Protein AF-A0A973AXQ3-F1 (afdb_monomer_lite)

Secondary structure (DSSP, 8-state):
--------TTEEEEEE-S--SSTTS-SEEEEE--SS-PPTT----EEEEEEEETTEEEEEEEE------TT--PPPP----------

pLDDT: mean 79.02, std 14.84, range [35.22, 93.81]

Radius of gyration: 24.91 Å; chains: 1; bounding box: 65×44×69 Å

Foldseek 3Di:
DDPPPPQDAQKWKWFQDPPPPDPPDDRIDIDGHHNDDDDPPDDWAKDWDWDQDPVGIMIIIGTDPDDPPPPPPPDDDDDPPVPDDDD

Sequence (87 aa):
MANGHIAQMGKGVLFQNTDKKHEKAPDWKGTLLLSEDYKAGQTLKIAGWTKNTPKGQLISLSEDTWKPNADTQYPKEVNRNDNEVPF

Structure (mmCIF, N/CA/C/O backbone):
data_AF-A0A973AXQ3-F1
#
_entry.id   AF-A0A973AXQ3-F1
#
loop_
_atom_site.group_PDB
_atom_site.id
_atom_site.type_symbol
_atom_site.label_atom_id
_atom_site.label_alt_id
_atom_site.label_comp_id
_atom_site.label_asym_id
_atom_site.label_entity_id
_atom_site.label_seq_id
_atom_site.pdbx_PDB_ins_code
_atom_site.Cartn_x
_atom_site.Cartn_y
_atom_site.Cartn_z
_atom_site.occupancy
_atom_site.B_iso_or_equiv
_atom_site.auth_seq_id
_atom_site.auth_comp_id
_atom_site.auth_asym_id
_atom_site.auth_atom_id
_atom_site.pdbx_PDB_model_num
ATOM 1 N N . MET A 1 1 ? -28.149 5.063 -0.175 1.00 35.22 1 MET A N 1
ATOM 2 C CA . MET A 1 1 ? -27.062 5.809 -0.847 1.00 35.22 1 MET A CA 1
ATOM 3 C C . MET A 1 1 ? -25.760 5.081 -0.537 1.00 35.22 1 MET A C 1
ATOM 5 O O . MET A 1 1 ? -25.188 5.296 0.522 1.00 35.22 1 MET A O 1
ATOM 9 N N . ALA A 1 2 ? -25.374 4.106 -1.362 1.00 38.44 2 ALA A N 1
ATOM 10 C CA . ALA A 1 2 ? -24.137 3.361 -1.153 1.00 38.44 2 ALA A CA 1
ATOM 11 C C . ALA A 1 2 ? -22.987 4.181 -1.745 1.00 38.44 2 ALA A C 1
ATOM 13 O O . ALA A 1 2 ? -22.843 4.244 -2.962 1.00 38.44 2 ALA A O 1
ATOM 14 N N . ASN A 1 3 ? -22.183 4.816 -0.891 1.00 45.09 3 ASN A N 1
ATOM 15 C CA . ASN A 1 3 ? -20.882 5.351 -1.291 1.00 45.09 3 ASN A CA 1
ATOM 16 C C . ASN A 1 3 ? -19.942 4.158 -1.514 1.00 45.09 3 ASN A C 1
ATOM 18 O O . ASN A 1 3 ? -19.098 3.846 -0.676 1.00 45.09 3 ASN A O 1
ATOM 22 N N . GLY A 1 4 ? -20.175 3.421 -2.601 1.00 49.59 4 GLY A N 1
ATOM 23 C CA . GLY A 1 4 ? -19.309 2.341 -3.039 1.00 49.59 4 GLY A CA 1
ATOM 24 C C . GLY A 1 4 ? -17.970 2.948 -3.415 1.00 49.59 4 GLY A C 1
ATOM 25 O O . GLY A 1 4 ? -17.899 3.779 -4.317 1.00 49.59 4 GLY A O 1
ATOM 26 N N . HIS A 1 5 ? -16.919 2.576 -2.692 1.00 56.69 5 HIS A N 1
ATOM 27 C CA . HIS A 1 5 ? -15.559 2.913 -3.076 1.00 56.69 5 HIS A CA 1
ATOM 28 C C . HIS A 1 5 ? -15.326 2.321 -4.473 1.00 56.69 5 HIS A C 1
ATOM 30 O O . HIS A 1 5 ? -15.247 1.102 -4.618 1.00 56.69 5 HIS A O 1
ATOM 36 N N . ILE A 1 6 ? -15.309 3.165 -5.508 1.00 65.75 6 ILE A N 1
ATOM 37 C CA . ILE A 1 6 ? -15.093 2.722 -6.886 1.00 65.75 6 ILE A CA 1
ATOM 38 C C . ILE A 1 6 ? -13.672 2.168 -6.930 1.00 65.75 6 ILE A C 1
ATOM 40 O O . ILE A 1 6 ? -12.708 2.894 -6.680 1.00 65.75 6 ILE A O 1
ATOM 44 N N . ALA A 1 7 ? -13.543 0.864 -7.167 1.00 69.44 7 ALA A N 1
ATOM 45 C CA . ALA A 1 7 ? -12.247 0.235 -7.346 1.00 69.44 7 ALA A CA 1
ATOM 46 C C . ALA A 1 7 ? -11.615 0.826 -8.611 1.00 69.44 7 ALA A C 1
ATOM 48 O O . ALA A 1 7 ? -12.082 0.584 -9.722 1.00 69.44 7 ALA A O 1
ATOM 49 N N . GLN A 1 8 ? -10.598 1.663 -8.427 1.00 81.19 8 GLN A N 1
ATOM 50 C CA . GLN A 1 8 ? -9.874 2.285 -9.523 1.00 81.19 8 GLN A CA 1
ATOM 51 C C . GLN A 1 8 ? -8.615 1.472 -9.807 1.00 81.19 8 GLN A C 1
ATOM 53 O O . GLN A 1 8 ? -7.896 1.084 -8.887 1.00 81.19 8 GLN A O 1
ATOM 58 N N . MET A 1 9 ? -8.361 1.215 -11.088 1.00 86.31 9 MET A N 1
ATOM 59 C CA . MET A 1 9 ? -7.145 0.547 -11.540 1.00 86.31 9 MET A CA 1
ATOM 60 C C . MET A 1 9 ? -5.906 1.312 -11.069 1.00 86.31 9 MET A C 1
ATOM 62 O O . MET A 1 9 ? -5.887 2.546 -11.062 1.00 86.31 9 MET A O 1
ATOM 66 N N . GLY A 1 10 ? -4.896 0.575 -10.622 1.00 87.38 10 GLY A N 1
ATOM 67 C CA . GLY A 1 10 ? -3.687 1.118 -10.019 1.00 87.38 10 GLY A CA 1
ATOM 68 C C . GLY A 1 10 ? -3.905 1.793 -8.663 1.00 87.38 10 GLY A C 1
ATOM 69 O O . GLY A 1 10 ? -3.033 2.536 -8.220 1.00 87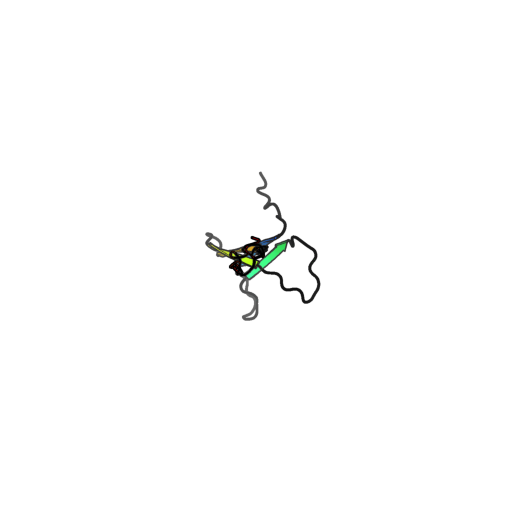.38 10 GLY A O 1
ATOM 70 N N . LYS A 1 11 ? -5.050 1.598 -7.992 1.00 91.00 11 LYS A N 1
ATOM 71 C CA . LYS A 1 11 ? -5.328 2.143 -6.652 1.00 91.00 11 LYS A CA 1
ATOM 72 C C . LYS A 1 11 ? -5.644 1.043 -5.654 1.00 91.00 11 LYS A C 1
ATOM 74 O O . LYS A 1 11 ? -6.195 -0.009 -5.979 1.00 91.00 11 LYS A O 1
ATOM 79 N N . GLY A 1 12 ? -5.302 1.309 -4.403 1.00 92.12 12 GLY A N 1
ATOM 80 C CA . GLY A 1 12 ? -5.521 0.382 -3.309 1.00 92.12 12 GLY A CA 1
ATOM 81 C C . GLY A 1 12 ? -5.656 1.080 -1.973 1.00 92.12 12 GLY A C 1
ATOM 82 O O . GLY A 1 12 ? -5.496 2.295 -1.853 1.00 92.12 12 GLY A O 1
ATOM 83 N N . VAL A 1 13 ? -5.940 0.293 -0.949 1.00 92.19 13 VAL A N 1
ATOM 84 C CA . VAL A 1 13 ? -6.002 0.768 0.429 1.00 92.19 13 VAL A CA 1
ATOM 85 C C . VAL A 1 13 ? -5.513 -0.325 1.361 1.00 92.19 13 VAL A C 1
ATOM 87 O O . VAL A 1 13 ? -5.807 -1.500 1.146 1.00 92.19 13 VAL A O 1
ATOM 90 N N . LEU A 1 14 ? -4.784 0.066 2.400 1.00 93.19 14 LEU A N 1
ATOM 91 C CA . LEU A 1 14 ? -4.479 -0.766 3.553 1.00 93.19 14 LEU A CA 1
ATOM 92 C C . LEU A 1 14 ? -5.136 -0.163 4.791 1.00 93.19 14 LEU A C 1
ATOM 94 O O . LEU A 1 14 ? -5.059 1.041 5.032 1.00 93.19 14 LEU A O 1
ATOM 98 N N . PHE A 1 15 ? -5.739 -1.017 5.599 1.00 90.88 15 PHE A N 1
ATOM 99 C CA . PHE A 1 15 ? -6.302 -0.686 6.896 1.00 90.88 15 PHE A CA 1
ATOM 100 C C . PHE A 1 15 ? -5.384 -1.198 7.992 1.00 90.88 15 PHE A C 1
ATOM 102 O O . PHE A 1 15 ? -4.787 -2.273 7.863 1.00 90.88 15 PHE A O 1
ATOM 109 N N . GLN A 1 16 ? -5.282 -0.432 9.073 1.00 90.69 16 GLN A N 1
ATOM 110 C CA .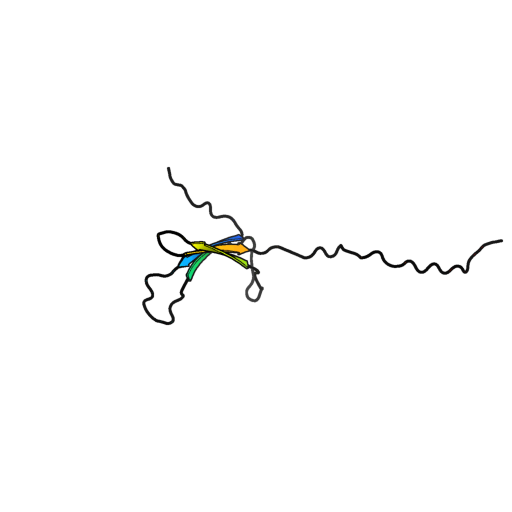 GLN A 1 16 ? -4.582 -0.876 10.266 1.00 90.69 16 GLN A CA 1
ATOM 111 C C . GLN A 1 16 ? -5.250 -2.143 10.816 1.00 90.69 16 GLN A C 1
ATOM 113 O O . GLN A 1 16 ? -6.465 -2.202 11.002 1.00 90.69 16 GLN A O 1
ATOM 118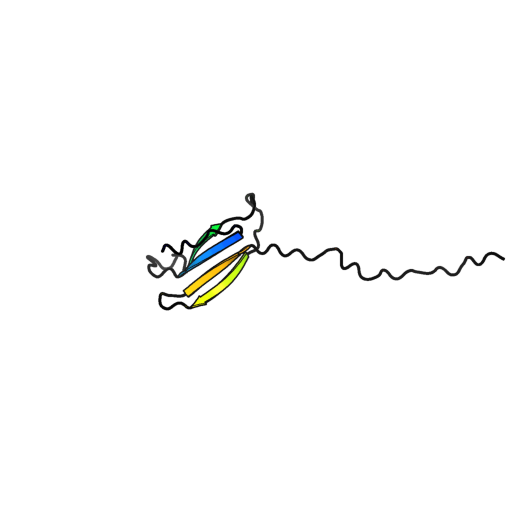 N N . ASN A 1 17 ? -4.447 -3.170 11.065 1.00 88.44 17 ASN A N 1
ATOM 119 C CA . ASN A 1 17 ? -4.903 -4.427 11.626 1.00 88.44 17 ASN A CA 1
ATOM 120 C C . ASN A 1 17 ? -5.011 -4.290 13.149 1.00 88.44 17 ASN A C 1
ATOM 122 O O . ASN A 1 17 ? -4.011 -4.393 13.857 1.00 88.44 17 ASN A O 1
ATOM 126 N N . THR A 1 18 ? -6.220 -4.052 13.653 1.00 84.06 18 THR A N 1
ATOM 127 C CA . THR A 1 18 ? -6.497 -3.957 15.097 1.00 84.06 18 THR A CA 1
ATOM 128 C C . THR A 1 18 ? -6.533 -5.322 15.783 1.00 84.06 18 THR A C 1
ATOM 130 O O . THR A 1 18 ? -6.255 -5.417 16.973 1.00 84.06 18 THR A O 1
ATOM 133 N N . ASP A 1 19 ? -6.785 -6.391 15.024 1.00 84.62 19 ASP A N 1
ATOM 134 C CA . ASP A 1 19 ? -6.993 -7.748 15.540 1.00 84.62 19 ASP A CA 1
ATOM 135 C C . ASP A 1 19 ? -5.762 -8.636 15.292 1.00 84.62 19 ASP A C 1
ATOM 137 O O . ASP A 1 19 ? -5.828 -9.720 14.691 1.00 84.62 19 ASP A O 1
ATOM 141 N N . LYS A 1 20 ? -4.582 -8.168 15.718 1.00 85.25 20 LYS A N 1
ATOM 142 C CA . LYS A 1 20 ? -3.344 -8.955 15.620 1.00 85.25 20 LYS A CA 1
ATOM 143 C C . LYS A 1 20 ? -3.416 -10.157 16.569 1.00 85.25 20 LYS A C 1
ATOM 145 O O . LYS A 1 20 ? -3.287 -10.018 17.777 1.00 85.25 20 LYS A O 1
ATOM 150 N N . LYS A 1 21 ? -3.572 -11.359 16.004 1.00 86.25 21 LYS A N 1
ATOM 151 C CA . LYS A 1 21 ? -3.603 -12.626 16.764 1.00 86.25 21 LYS A CA 1
ATOM 152 C C . LYS A 1 21 ? -2.232 -13.071 17.289 1.00 86.25 21 LYS A C 1
ATOM 154 O O . LYS A 1 21 ? -2.165 -13.918 18.170 1.00 86.25 21 LYS A O 1
ATOM 159 N N . HIS A 1 22 ? -1.150 -12.552 16.714 1.00 89.19 22 HIS A N 1
ATOM 160 C CA . HIS A 1 22 ? 0.227 -12.843 17.105 1.00 89.19 22 HIS A CA 1
ATOM 161 C C . HIS A 1 22 ? 1.158 -11.716 16.637 1.00 89.19 22 HIS A C 1
ATOM 163 O O . HIS A 1 22 ? 0.811 -10.944 15.741 1.00 89.19 22 HIS A O 1
ATOM 169 N N . GLU A 1 23 ? 2.365 -11.652 17.197 1.00 86.75 23 GLU A N 1
ATOM 170 C CA . GLU A 1 23 ? 3.345 -10.594 16.914 1.00 86.75 23 GLU A CA 1
ATOM 171 C C . GLU A 1 23 ? 3.726 -10.514 15.427 1.00 86.75 23 GLU A C 1
ATOM 173 O O . GLU A 1 23 ? 3.735 -9.435 14.843 1.00 86.75 23 GLU A O 1
ATOM 178 N N . LYS A 1 24 ? 3.911 -11.674 14.779 1.00 90.50 24 LYS A N 1
ATOM 179 C CA . LYS A 1 24 ? 4.243 -11.786 13.344 1.00 90.50 24 LYS A CA 1
ATOM 180 C C . LYS A 1 24 ? 3.095 -11.426 12.387 1.00 90.50 24 LYS A C 1
ATOM 182 O O . LYS A 1 24 ? 3.240 -11.586 11.179 1.00 90.50 24 LYS A O 1
ATOM 187 N N . ALA A 1 25 ? 1.920 -11.053 12.897 1.00 88.69 25 ALA A N 1
ATOM 188 C CA . ALA A 1 25 ? 0.803 -10.676 12.039 1.00 88.69 25 ALA A CA 1
ATOM 189 C C . ALA A 1 25 ? 1.111 -9.318 11.389 1.00 88.69 25 ALA A C 1
ATOM 191 O O . ALA A 1 25 ? 1.710 -8.464 12.044 1.00 88.69 25 ALA A O 1
ATOM 192 N N . PRO A 1 26 ? 0.686 -9.080 10.139 1.00 89.88 26 PRO A N 1
ATOM 193 C CA . PRO A 1 26 ? 0.942 -7.806 9.482 1.00 89.88 26 PRO A CA 1
ATOM 194 C C . PRO A 1 26 ? 0.191 -6.674 10.191 1.00 89.88 26 PRO A C 1
ATOM 196 O O . PRO A 1 26 ? -0.951 -6.859 10.628 1.00 89.88 26 PRO A O 1
ATOM 199 N N . ASP A 1 27 ? 0.829 -5.508 10.279 1.00 90.56 27 ASP A N 1
ATOM 200 C CA . ASP A 1 27 ? 0.250 -4.292 10.869 1.00 90.56 27 ASP A CA 1
ATOM 201 C C . ASP A 1 27 ? -0.818 -3.655 9.980 1.00 90.56 27 ASP A C 1
ATOM 203 O O . ASP A 1 27 ? -1.724 -2.991 10.474 1.00 90.56 27 ASP A O 1
ATOM 207 N N . TRP A 1 28 ? -0.738 -3.895 8.671 1.00 91.31 28 TRP A N 1
ATOM 208 C CA . TRP A 1 28 ? -1.618 -3.319 7.663 1.00 91.31 28 TRP A CA 1
ATOM 209 C C . TRP A 1 28 ? -2.132 -4.406 6.727 1.00 91.31 28 TRP A C 1
ATOM 211 O O . TRP A 1 28 ? -1.386 -5.310 6.349 1.00 91.31 28 TRP A O 1
ATOM 221 N N . LYS A 1 29 ? -3.406 -4.330 6.342 1.00 91.00 29 LYS A N 1
ATOM 222 C CA . LYS A 1 29 ? -4.036 -5.289 5.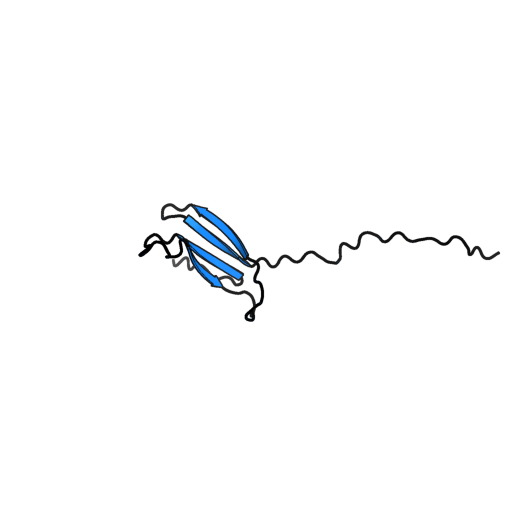425 1.00 91.00 29 LYS A CA 1
ATOM 223 C C . LYS A 1 29 ? -4.964 -4.588 4.452 1.00 91.00 29 LYS A C 1
ATOM 225 O O . LYS A 1 29 ? -5.693 -3.682 4.837 1.00 91.00 29 LYS A O 1
ATOM 230 N N . GLY A 1 30 ? -4.997 -5.056 3.213 1.00 90.19 30 GLY A N 1
ATOM 231 C CA . GLY A 1 30 ? -5.950 -4.573 2.226 1.00 90.19 30 GLY A CA 1
ATOM 232 C C . GLY A 1 30 ? -5.606 -5.040 0.823 1.00 90.19 30 GLY A C 1
ATOM 233 O O . GLY A 1 30 ? -5.008 -6.101 0.656 1.00 90.19 30 GLY A O 1
ATOM 234 N N . THR A 1 31 ? -6.017 -4.265 -0.174 1.00 91.75 31 THR A N 1
ATOM 235 C CA . THR A 1 31 ? -6.003 -4.676 -1.582 1.00 91.75 31 THR A CA 1
ATOM 236 C C . THR A 1 31 ? -5.534 -3.539 -2.478 1.00 91.75 31 THR A C 1
ATOM 238 O O . THR A 1 31 ? -5.891 -2.384 -2.245 1.00 91.75 31 THR A O 1
ATOM 241 N N . LEU A 1 32 ? -4.790 -3.883 -3.527 1.00 90.56 32 LEU A N 1
ATOM 242 C CA . LEU A 1 32 ? -4.406 -3.007 -4.632 1.00 90.56 32 LEU A CA 1
ATOM 243 C C . LEU A 1 32 ? -4.960 -3.620 -5.916 1.00 90.56 32 LEU A C 1
ATOM 245 O O . LEU A 1 32 ? -4.701 -4.790 -6.192 1.00 90.56 32 LEU A O 1
ATOM 249 N N . LEU A 1 33 ? -5.741 -2.850 -6.669 1.00 90.81 33 LEU A N 1
ATOM 250 C CA . LEU A 1 33 ? -6.164 -3.259 -8.000 1.00 90.81 33 LEU A CA 1
ATOM 251 C C . LEU A 1 33 ? -5.052 -2.897 -8.981 1.00 90.81 33 LEU A C 1
ATOM 253 O O . LEU A 1 33 ? -4.695 -1.725 -9.074 1.00 90.81 33 LEU A O 1
ATOM 257 N N . LEU A 1 34 ? -4.521 -3.887 -9.694 1.00 89.31 34 LEU A N 1
ATOM 258 C CA . LEU A 1 34 ? -3.443 -3.674 -10.658 1.00 89.31 34 LEU A CA 1
ATOM 259 C C . LEU A 1 34 ? -3.955 -2.929 -11.898 1.00 89.31 34 LEU A C 1
ATOM 261 O O . LEU A 1 34 ? -5.096 -3.158 -12.314 1.00 89.31 34 LEU A O 1
ATOM 265 N N . SER A 1 35 ? -3.155 -2.024 -12.473 1.00 87.06 35 SER A N 1
ATOM 266 C CA . SER A 1 35 ? -3.532 -1.358 -13.734 1.00 87.06 35 SER A CA 1
ATOM 267 C C . SER A 1 35 ? -3.164 -2.145 -14.992 1.00 87.06 35 SER A C 1
ATOM 269 O O . SER A 1 35 ? -3.806 -1.976 -16.027 1.00 87.06 35 SER A O 1
ATOM 271 N N . GLU A 1 36 ? -2.174 -3.028 -14.902 1.00 86.38 36 GLU A N 1
ATOM 272 C CA . GLU A 1 36 ? -1.704 -3.868 -16.000 1.00 86.38 36 GLU A CA 1
ATOM 273 C C . GLU A 1 36 ? -1.309 -5.261 -15.496 1.00 86.38 36 GLU A C 1
ATOM 275 O O . GLU A 1 36 ? -1.177 -5.504 -14.292 1.00 86.38 36 GLU A O 1
ATOM 280 N N . ASP A 1 37 ? -1.123 -6.189 -16.432 1.00 87.62 37 ASP A N 1
ATOM 281 C CA . ASP A 1 37 ? -0.676 -7.540 -16.120 1.00 87.62 37 ASP A CA 1
ATOM 282 C C . ASP A 1 37 ? 0.816 -7.545 -15.765 1.00 87.62 37 ASP A C 1
ATOM 284 O O . ASP A 1 37 ? 1.685 -7.386 -16.625 1.00 87.62 37 ASP A O 1
ATOM 288 N N . TYR A 1 38 ? 1.119 -7.808 -14.495 1.00 85.50 38 TYR A N 1
ATOM 289 C CA . TYR A 1 38 ? 2.487 -8.012 -14.029 1.00 85.50 38 TYR A CA 1
ATOM 290 C C . TYR A 1 38 ? 2.849 -9.498 -13.990 1.00 85.50 38 TYR A C 1
ATOM 292 O O . TYR A 1 38 ? 2.089 -10.348 -13.521 1.00 85.50 38 TYR A O 1
ATOM 300 N N . LYS A 1 39 ? 4.059 -9.821 -14.445 1.00 90.25 39 LYS A N 1
ATOM 301 C CA . LYS A 1 39 ? 4.649 -11.160 -14.345 1.00 90.25 39 LYS A CA 1
ATOM 302 C C . LYS A 1 39 ? 5.466 -11.300 -13.065 1.00 90.25 39 LYS A C 1
ATOM 304 O O . LYS A 1 39 ? 6.045 -10.337 -12.563 1.00 90.25 39 LYS A O 1
ATOM 309 N N . ALA A 1 40 ? 5.569 -12.531 -12.566 1.00 89.62 40 ALA A N 1
ATOM 310 C CA . ALA A 1 40 ? 6.427 -12.842 -11.428 1.00 89.62 40 ALA A CA 1
ATOM 311 C C . ALA A 1 40 ? 7.874 -12.382 -11.687 1.00 89.62 40 ALA A C 1
ATOM 313 O O . ALA A 1 40 ? 8.429 -12.620 -12.759 1.00 89.62 40 ALA A O 1
ATOM 314 N N . GLY A 1 41 ? 8.466 -11.712 -10.696 1.00 90.75 41 GLY A N 1
ATOM 315 C CA . GLY A 1 41 ? 9.811 -11.138 -10.787 1.00 90.75 41 GLY A CA 1
ATOM 316 C C . GLY A 1 41 ? 9.871 -9.703 -11.322 1.00 90.75 41 GLY A C 1
ATOM 317 O O . GLY A 1 41 ? 10.948 -9.115 -11.308 1.00 90.75 41 GLY A O 1
ATOM 318 N N . GLN A 1 42 ? 8.753 -9.110 -11.757 1.00 87.69 42 GLN A N 1
ATOM 319 C CA . GLN A 1 42 ? 8.706 -7.687 -12.103 1.00 87.69 42 GLN A CA 1
ATOM 320 C C . GLN A 1 42 ? 8.534 -6.811 -10.859 1.00 87.69 42 GLN A C 1
ATOM 322 O O . GLN A 1 42 ? 7.804 -7.149 -9.927 1.00 87.69 42 GLN A O 1
ATOM 327 N N . THR A 1 43 ? 9.197 -5.656 -10.865 1.00 86.38 43 THR A N 1
ATOM 328 C CA . THR A 1 43 ? 9.080 -4.666 -9.794 1.00 86.38 43 THR A CA 1
ATOM 329 C C . THR A 1 43 ? 7.923 -3.721 -10.087 1.00 86.38 43 THR A C 1
ATOM 331 O O . THR A 1 43 ? 7.989 -2.941 -11.036 1.00 86.38 43 THR A O 1
ATOM 334 N N . LEU A 1 44 ? 6.902 -3.745 -9.232 1.00 86.94 44 LEU A N 1
ATOM 335 C CA . LEU A 1 44 ? 5.840 -2.746 -9.224 1.00 86.94 44 LEU A CA 1
ATOM 336 C C . LEU A 1 44 ? 6.228 -1.595 -8.290 1.00 86.94 44 LEU A C 1
ATOM 338 O O . LEU A 1 44 ? 6.501 -1.808 -7.106 1.00 86.94 44 LEU A O 1
ATOM 342 N N . LYS A 1 45 ? 6.238 -0.368 -8.814 1.00 90.00 45 LYS A N 1
ATOM 343 C CA . LYS A 1 45 ? 6.420 0.834 -7.996 1.00 90.00 45 LYS A CA 1
ATOM 344 C C . LYS A 1 45 ? 5.069 1.281 -7.453 1.00 90.00 45 LYS A C 1
ATOM 346 O O . LYS A 1 45 ? 4.101 1.382 -8.203 1.00 90.00 45 LYS A O 1
ATOM 351 N N . ILE A 1 46 ? 5.011 1.568 -6.157 1.00 92.00 46 ILE A N 1
ATOM 352 C CA . ILE A 1 46 ? 3.803 2.052 -5.488 1.00 92.00 46 ILE A CA 1
ATOM 353 C C . ILE A 1 46 ? 4.122 3.253 -4.601 1.00 92.00 46 ILE A C 1
ATOM 355 O O . ILE A 1 46 ? 5.173 3.313 -3.966 1.00 92.00 46 ILE A O 1
ATOM 359 N N . ALA A 1 47 ? 3.181 4.184 -4.527 1.00 92.62 47 ALA A N 1
ATOM 360 C CA . ALA A 1 47 ? 3.167 5.309 -3.609 1.00 92.62 47 ALA A CA 1
ATOM 361 C C . ALA A 1 47 ? 2.051 5.122 -2.572 1.00 92.62 47 ALA A C 1
ATOM 363 O O . ALA A 1 47 ? 0.974 4.606 -2.883 1.00 92.62 47 ALA A O 1
ATOM 364 N N . GLY A 1 48 ? 2.311 5.550 -1.335 1.00 92.50 48 GLY A N 1
ATOM 365 C CA . GLY A 1 48 ? 1.390 5.414 -0.211 1.00 92.50 48 GLY A CA 1
ATOM 366 C C . GLY A 1 48 ? 1.176 6.734 0.528 1.00 92.50 48 GLY A C 1
ATOM 367 O O . GLY A 1 48 ? 2.136 7.450 0.796 1.00 92.50 48 GLY A O 1
ATOM 368 N N . TRP A 1 49 ? -0.068 7.031 0.907 1.00 93.81 49 TRP A N 1
ATOM 369 C CA . TRP A 1 49 ? -0.413 8.164 1.774 1.00 93.81 49 TRP A CA 1
ATOM 370 C C . TRP A 1 49 ? -1.113 7.676 3.031 1.00 93.81 49 TRP A C 1
ATOM 372 O O . TRP A 1 49 ? -2.190 7.080 2.951 1.00 93.81 49 TRP A O 1
ATOM 382 N N . THR A 1 50 ? -0.543 7.991 4.190 1.00 93.44 50 THR A N 1
ATOM 383 C CA . THR A 1 50 ? -1.167 7.714 5.484 1.00 93.44 50 THR A CA 1
ATOM 384 C C . THR A 1 50 ? -2.234 8.759 5.784 1.00 93.44 50 THR A C 1
ATOM 386 O O . THR A 1 50 ? -1.979 9.962 5.737 1.00 93.44 50 THR A O 1
ATOM 389 N N . LYS A 1 51 ? -3.440 8.302 6.108 1.00 90.19 51 LYS A N 1
ATOM 390 C CA . LYS A 1 51 ? -4.555 9.134 6.553 1.00 90.19 51 LYS A CA 1
ATOM 391 C C . LYS A 1 51 ? -5.011 8.656 7.924 1.00 90.19 51 LYS A C 1
ATOM 393 O O . LYS A 1 51 ? -5.293 7.476 8.122 1.00 90.19 51 LYS A O 1
ATOM 398 N N . ASN A 1 52 ? -5.118 9.590 8.860 1.00 90.62 52 ASN A N 1
ATOM 399 C CA . ASN A 1 52 ? -5.645 9.319 10.190 1.00 90.62 52 ASN A CA 1
ATOM 400 C C . ASN A 1 52 ? -7.170 9.422 10.149 1.00 90.62 52 ASN A C 1
ATOM 402 O O . ASN A 1 52 ? -7.709 10.432 9.698 1.00 90.62 52 ASN A O 1
ATOM 406 N N . THR A 1 53 ? -7.868 8.392 10.619 1.00 83.69 53 THR A N 1
ATOM 407 C CA . THR A 1 53 ? -9.327 8.417 10.767 1.00 83.69 53 THR A CA 1
ATOM 408 C C . THR A 1 53 ? -9.716 8.112 12.213 1.00 83.69 53 THR A C 1
ATOM 410 O O . THR A 1 53 ? -8.924 7.507 12.938 1.00 83.69 53 THR A O 1
ATOM 413 N N . PRO A 1 54 ? -10.939 8.464 12.655 1.00 81.75 54 PRO A N 1
ATOM 414 C CA . PRO A 1 54 ? -11.394 8.165 14.015 1.00 81.75 54 PRO A CA 1
ATOM 415 C C . PRO A 1 54 ? -11.382 6.670 14.375 1.00 81.75 54 PRO A C 1
ATOM 417 O O . PRO A 1 54 ? -11.359 6.327 15.550 1.00 81.75 54 PRO A O 1
ATOM 420 N N . LYS A 1 55 ? -11.411 5.777 13.375 1.00 76.50 55 LYS A N 1
ATOM 421 C CA . LYS A 1 55 ? -11.418 4.315 13.558 1.00 76.50 55 LYS A CA 1
ATOM 422 C C . LYS A 1 55 ? -10.033 3.671 13.437 1.00 76.50 55 LYS A C 1
ATOM 424 O O . LYS A 1 55 ? -9.931 2.452 13.503 1.00 76.50 55 LYS A O 1
ATOM 429 N N . GLY A 1 56 ? -8.988 4.469 13.238 1.00 82.94 56 GLY A N 1
ATOM 430 C CA . GLY A 1 56 ? -7.629 3.993 13.004 1.00 82.94 56 GLY A CA 1
ATOM 431 C C . GLY A 1 56 ? -6.997 4.640 11.782 1.00 82.94 56 GLY A C 1
ATOM 432 O O . GLY A 1 56 ? -7.614 5.435 11.063 1.00 82.94 56 GLY A O 1
ATOM 433 N N . GLN A 1 57 ? -5.735 4.319 11.549 1.00 89.75 57 GLN A N 1
ATOM 434 C CA . GLN A 1 57 ? -5.029 4.819 10.381 1.00 89.75 57 GLN A CA 1
ATOM 435 C C . GLN A 1 57 ? -5.366 3.975 9.144 1.00 89.75 57 GLN A C 1
ATOM 437 O O . GLN A 1 57 ? -5.660 2.779 9.236 1.00 89.75 57 GLN A O 1
ATOM 442 N N . LEU A 1 58 ? -5.300 4.596 7.969 1.00 90.81 58 LEU A N 1
ATOM 443 C CA . LEU A 1 58 ? -5.355 3.908 6.681 1.00 90.81 58 LEU A CA 1
ATOM 444 C C . LEU A 1 58 ? -4.235 4.405 5.774 1.00 90.81 58 LEU A C 1
ATOM 446 O O . LEU A 1 58 ? -3.834 5.565 5.854 1.00 90.81 58 LEU A O 1
ATOM 450 N N . ILE A 1 59 ? -3.756 3.542 4.887 1.00 92.81 59 ILE A N 1
ATOM 451 C CA . ILE A 1 59 ? -2.767 3.882 3.866 1.00 92.81 59 ILE A CA 1
ATOM 452 C C . ILE A 1 59 ? -3.452 3.761 2.512 1.00 92.81 59 ILE A C 1
ATOM 454 O O . ILE A 1 59 ? -3.835 2.673 2.096 1.00 92.81 59 ILE A O 1
ATOM 458 N N . SER A 1 60 ? -3.616 4.879 1.814 1.00 91.38 60 SER A N 1
ATOM 459 C CA . SER A 1 60 ? -4.066 4.879 0.421 1.00 91.38 60 SER A CA 1
ATOM 460 C C . SER A 1 60 ? -2.885 4.525 -0.472 1.00 91.38 60 SER A C 1
ATOM 462 O O . SER A 1 60 ? -1.849 5.170 -0.359 1.00 91.38 60 SER A O 1
ATOM 464 N N . LEU A 1 61 ? -3.044 3.557 -1.368 1.00 92.88 61 LEU A N 1
ATOM 465 C CA . LEU A 1 61 ? -2.016 3.122 -2.312 1.00 92.88 61 LEU A CA 1
ATOM 466 C C . LEU A 1 61 ? -2.333 3.593 -3.734 1.00 92.88 61 LEU A C 1
ATOM 468 O O . LEU A 1 61 ? -3.497 3.642 -4.142 1.00 92.88 61 LEU A O 1
ATOM 472 N N . SER A 1 62 ? -1.287 3.895 -4.494 1.00 91.81 62 SER A N 1
ATOM 473 C CA . SER A 1 62 ? -1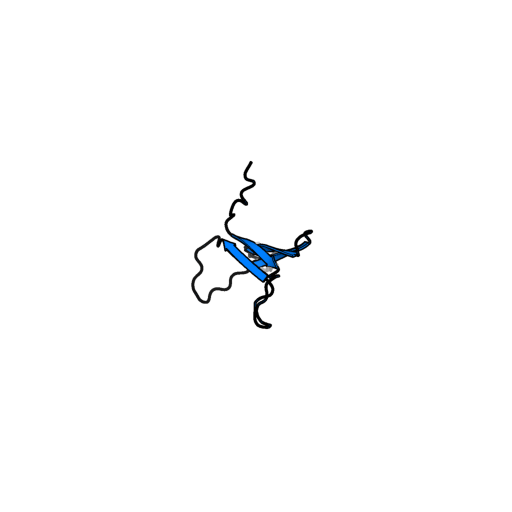.328 4.101 -5.940 1.00 91.81 62 SER A CA 1
ATOM 474 C C . SER A 1 62 ? -0.129 3.433 -6.585 1.00 91.81 62 SER A C 1
ATOM 476 O O . SER A 1 62 ? 0.964 3.507 -6.038 1.00 91.81 62 SER A O 1
ATOM 478 N N . GLU A 1 63 ? -0.299 2.870 -7.770 1.00 90.25 63 GLU A N 1
ATOM 479 C CA . GLU A 1 63 ? 0.825 2.555 -8.643 1.00 90.25 63 GLU A CA 1
ATOM 480 C C . GLU A 1 63 ? 1.530 3.849 -9.055 1.00 90.25 63 GLU A C 1
ATOM 482 O O . GLU A 1 63 ? 0.885 4.879 -9.296 1.00 90.25 63 GLU A O 1
ATOM 487 N N . ASP A 1 64 ? 2.857 3.801 -9.063 1.00 84.88 64 ASP A N 1
ATOM 488 C CA . ASP A 1 64 ? 3.725 4.885 -9.499 1.00 84.88 64 ASP A CA 1
ATOM 489 C C . ASP A 1 64 ? 4.172 4.608 -10.936 1.00 84.88 64 ASP A C 1
ATOM 491 O O . ASP A 1 64 ? 5.116 3.862 -11.205 1.00 84.88 64 ASP A O 1
ATOM 495 N N . THR A 1 65 ? 3.441 5.210 -11.870 1.00 77.00 65 THR A N 1
ATOM 496 C CA . THR A 1 65 ? 3.677 5.095 -13.311 1.00 77.00 65 THR A CA 1
ATOM 497 C C . THR A 1 65 ? 4.656 6.148 -13.829 1.00 77.00 65 THR A C 1
ATOM 499 O O . THR A 1 65 ? 4.797 6.304 -15.045 1.00 77.00 65 THR A O 1
ATOM 502 N N . TRP A 1 66 ? 5.313 6.915 -12.949 1.00 73.50 66 TRP A N 1
ATOM 503 C CA . TRP A 1 66 ? 6.217 7.971 -13.379 1.00 73.50 66 TRP A CA 1
ATOM 504 C C . TRP A 1 66 ? 7.463 7.379 -14.050 1.00 73.50 66 TRP A C 1
ATOM 506 O O . TRP A 1 66 ? 8.238 6.615 -13.461 1.00 73.50 66 TRP A O 1
ATOM 516 N N . LYS A 1 67 ? 7.660 7.752 -15.315 1.00 68.19 67 LYS A N 1
ATOM 517 C CA . LYS A 1 67 ? 8.865 7.470 -16.094 1.00 68.19 67 LYS A CA 1
ATOM 518 C C . LYS A 1 67 ? 9.555 8.810 -16.363 1.00 68.19 67 LYS A C 1
ATOM 520 O O . LYS A 1 67 ? 8.882 9.719 -16.851 1.00 68.19 67 LYS A O 1
ATOM 525 N N . PRO A 1 68 ? 10.854 8.972 -16.052 1.00 64.12 68 PRO A N 1
ATOM 526 C CA . PRO A 1 68 ? 11.581 10.163 -16.472 1.00 64.12 68 PRO A CA 1
ATOM 527 C C . PRO A 1 68 ? 11.538 10.243 -18.003 1.00 64.12 68 PRO A C 1
ATOM 529 O O . PRO A 1 68 ? 11.869 9.268 -18.679 1.00 64.12 68 PRO A O 1
ATOM 532 N N . ASN A 1 69 ? 11.095 11.381 -18.547 1.00 61.88 69 ASN A N 1
ATOM 533 C CA . ASN A 1 69 ? 11.141 11.632 -19.987 1.00 61.88 69 ASN A CA 1
ATOM 534 C C . ASN 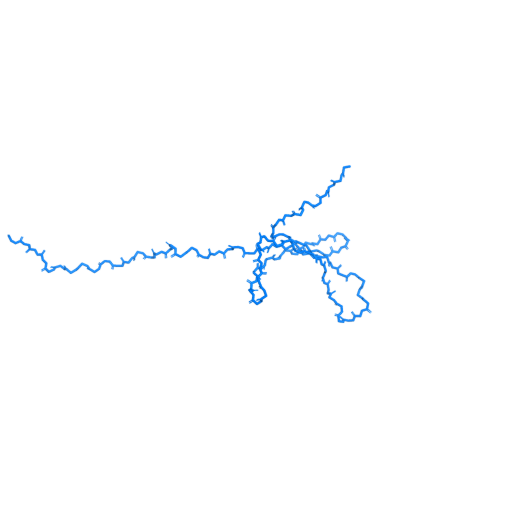A 1 69 ? 12.600 11.544 -20.449 1.00 61.88 69 ASN A C 1
ATOM 536 O O . ASN A 1 69 ? 13.435 12.328 -20.007 1.00 61.88 69 ASN A O 1
ATOM 540 N N . ALA A 1 70 ? 12.897 10.612 -21.354 1.00 58.97 70 ALA A N 1
ATOM 541 C CA . ALA A 1 70 ? 14.214 10.500 -21.980 1.00 58.97 70 ALA A CA 1
ATOM 542 C C . ALA A 1 70 ? 14.530 11.683 -22.923 1.00 58.97 70 ALA A C 1
ATOM 544 O O . ALA A 1 70 ? 15.673 11.842 -23.339 1.00 58.97 70 ALA A O 1
ATOM 545 N N . ASP A 1 71 ? 13.537 12.533 -23.214 1.00 56.88 71 ASP A N 1
ATOM 546 C CA . ASP A 1 71 ? 13.628 13.641 -24.170 1.00 56.88 71 ASP A CA 1
ATOM 547 C C . ASP A 1 71 ? 14.102 14.974 -23.575 1.00 56.88 71 ASP A C 1
ATOM 549 O O . ASP A 1 71 ? 14.142 15.980 -24.283 1.00 56.88 71 ASP A O 1
ATOM 553 N N . THR A 1 72 ? 14.543 15.033 -22.312 1.00 56.06 72 THR A N 1
ATOM 554 C CA . THR A 1 72 ? 15.399 16.155 -21.878 1.00 56.06 72 THR A CA 1
ATOM 555 C C . THR A 1 72 ? 16.811 15.952 -22.426 1.00 56.06 72 THR A C 1
ATOM 557 O O . THR A 1 72 ? 17.779 15.765 -21.690 1.00 56.06 72 THR A O 1
ATOM 560 N N . GLN A 1 73 ? 16.916 15.947 -23.753 1.00 53.38 73 GLN A N 1
ATOM 561 C CA . GLN A 1 73 ? 18.160 16.064 -24.483 1.00 53.38 73 GLN A CA 1
ATOM 562 C C . GLN A 1 73 ? 18.663 17.490 -24.245 1.00 53.38 73 GLN A C 1
ATOM 564 O O . GLN A 1 73 ? 18.205 18.442 -24.877 1.00 53.38 73 GLN A O 1
ATOM 569 N N . TYR A 1 74 ? 19.570 17.653 -23.280 1.00 60.44 74 TYR A N 1
ATOM 570 C CA . TYR A 1 74 ? 20.348 18.883 -23.143 1.00 60.44 74 TYR A CA 1
ATOM 571 C C . TYR A 1 74 ? 20.920 19.247 -24.524 1.00 60.44 74 TYR A C 1
ATOM 573 O O . TYR A 1 74 ? 21.386 18.340 -25.227 1.00 60.44 74 TYR A O 1
ATOM 581 N N . PRO A 1 75 ? 20.850 20.520 -24.958 1.00 63.84 75 PRO A N 1
ATOM 582 C CA . PRO A 1 75 ? 21.304 20.901 -26.288 1.00 63.84 75 PRO A CA 1
ATOM 583 C C . PRO A 1 75 ? 22.757 20.459 -26.469 1.00 63.84 75 PRO A C 1
ATOM 585 O O . PRO A 1 75 ? 23.642 20.839 -25.706 1.00 63.84 75 PRO A O 1
ATOM 588 N N . LYS A 1 76 ? 22.978 19.593 -27.462 1.00 65.88 76 LYS A N 1
ATOM 589 C CA . LYS A 1 76 ? 24.306 19.118 -27.849 1.00 65.88 76 LYS A CA 1
ATOM 590 C C . LYS A 1 76 ? 25.095 20.326 -28.356 1.00 65.88 76 LYS A C 1
ATOM 592 O O . LYS A 1 76 ? 24.626 21.006 -29.268 1.00 65.88 76 LYS A O 1
ATOM 597 N N . GLU A 1 77 ? 26.272 20.584 -27.793 1.00 64.75 77 GLU A N 1
ATOM 598 C CA . GLU A 1 77 ? 27.186 21.591 -28.336 1.00 64.75 77 GLU A CA 1
ATOM 599 C C . GLU A 1 77 ? 27.534 21.214 -29.785 1.00 64.75 77 GLU A C 1
ATOM 601 O O . GLU A 1 77 ? 28.039 20.122 -30.060 1.00 64.75 77 GLU A O 1
ATOM 606 N N . VAL A 1 78 ? 27.206 22.093 -30.734 1.00 64.06 78 VAL A N 1
ATOM 607 C CA . VAL A 1 78 ? 27.616 21.936 -32.131 1.00 64.06 78 VAL A CA 1
ATOM 608 C C . VAL A 1 78 ? 29.068 22.384 -32.251 1.00 64.06 78 VAL A C 1
ATOM 610 O O . VAL A 1 78 ? 29.378 23.564 -32.119 1.00 64.06 78 VAL A O 1
ATOM 613 N N . ASN A 1 79 ? 29.973 21.440 -32.496 1.00 60.66 79 ASN A N 1
ATOM 614 C CA . ASN A 1 79 ? 31.354 21.765 -32.829 1.00 60.66 79 ASN A CA 1
ATOM 615 C C . ASN A 1 79 ? 31.380 22.293 -34.276 1.00 60.66 79 ASN A C 1
ATOM 617 O O . ASN A 1 79 ? 31.333 21.510 -35.228 1.00 60.66 79 ASN A O 1
ATOM 621 N N . ARG A 1 80 ? 31.351 23.622 -34.450 1.00 57.28 80 ARG A N 1
ATOM 622 C CA . ARG A 1 80 ? 31.611 24.260 -35.748 1.00 57.28 80 ARG A CA 1
ATOM 623 C C . ARG A 1 80 ? 33.093 24.085 -36.060 1.00 57.28 80 ARG A C 1
ATOM 625 O O . ARG A 1 80 ? 33.931 24.805 -35.533 1.00 57.28 80 ARG A O 1
ATOM 632 N N . ASN A 1 81 ? 33.412 23.123 -36.919 1.00 59.50 81 ASN A N 1
ATOM 633 C CA . ASN A 1 81 ? 34.698 23.122 -37.604 1.00 59.50 81 ASN A CA 1
ATOM 634 C C . ASN A 1 81 ? 34.671 24.242 -38.656 1.00 59.50 81 ASN A C 1
ATOM 636 O O . ASN A 1 81 ? 34.104 24.065 -39.731 1.00 59.50 81 ASN A O 1
ATOM 640 N N . ASP A 1 82 ? 35.281 25.382 -38.334 1.00 63.06 82 ASP A N 1
ATOM 641 C CA . ASP A 1 82 ? 35.397 26.595 -39.169 1.00 63.06 82 ASP A CA 1
ATOM 642 C C . ASP A 1 82 ? 36.384 26.451 -40.358 1.00 63.06 82 ASP A C 1
ATOM 644 O O . ASP A 1 82 ? 37.024 27.415 -40.767 1.00 63.06 82 ASP A O 1
ATOM 648 N N . ASN A 1 83 ? 36.535 25.258 -40.943 1.00 62.06 83 ASN A N 1
ATOM 649 C CA . ASN A 1 83 ? 37.575 24.991 -41.952 1.00 62.06 83 ASN A CA 1
ATOM 650 C C . ASN A 1 83 ? 37.087 24.901 -43.408 1.00 62.06 83 ASN A C 1
ATOM 652 O O . ASN A 1 83 ? 37.816 24.389 -44.253 1.00 62.06 83 ASN A O 1
ATOM 656 N N . GLU A 1 84 ? 35.907 25.420 -43.746 1.00 62.22 84 GLU A N 1
ATOM 657 C CA . GLU A 1 84 ? 35.477 25.474 -45.149 1.00 62.22 84 GLU A CA 1
ATOM 658 C C . GLU A 1 84 ? 34.809 26.813 -45.475 1.00 62.22 84 GLU A C 1
ATOM 660 O O . GLU A 1 84 ? 33.598 26.988 -45.364 1.00 62.22 84 GLU A O 1
ATOM 665 N N . VAL A 1 85 ? 35.639 27.785 -45.866 1.00 66.94 85 VAL A N 1
ATOM 666 C CA . VAL A 1 85 ? 35.202 29.006 -46.552 1.00 66.94 85 VAL A CA 1
ATOM 667 C C . VAL A 1 85 ? 35.537 28.813 -48.037 1.00 66.94 85 VAL A C 1
ATOM 669 O O . VAL A 1 85 ? 36.722 28.804 -48.374 1.00 66.94 85 VAL A O 1
ATOM 672 N N . PRO A 1 86 ? 34.555 28.597 -48.931 1.00 64.44 86 PRO A N 1
ATOM 673 C CA . PRO A 1 86 ? 34.820 28.537 -50.363 1.00 64.44 86 PRO A CA 1
ATOM 674 C C . PRO A 1 86 ? 35.013 29.959 -50.912 1.00 64.44 86 PRO A C 1
ATOM 676 O O . PRO A 1 86 ? 34.177 30.830 -50.666 1.00 64.44 86 PRO A O 1
ATOM 679 N N . PHE A 1 87 ? 36.137 30.180 -51.604 1.00 62.62 87 PHE A N 1
ATOM 680 C CA . PHE A 1 87 ? 36.482 31.429 -52.301 1.00 62.62 87 PHE A CA 1
ATOM 681 C C . PHE A 1 87 ? 35.630 31.641 -53.555 1.00 62.62 87 PHE A C 1
ATOM 683 O O . PHE A 1 87 ? 35.350 30.632 -54.246 1.00 62.62 87 PHE A O 1
#